Protein AF-A0A662E9Q4-F1 (afdb_monomer_lite)

Foldseek 3Di:
DDDPPPDDDDDDCVVVVVVVVVVVVCCVVCVVVVVVVVLVVQQVVCVVVVQHRDNDRPDDDDD

Sequence (63 aa):
MESKDAGRSRPSIWPFVLALLPYLLLVRRFYFVTDDAFISFRYAKNLAAGLGLRYNVGVEPPV

Radius of gyration: 25.32 Å; chains: 1; bounding box: 36×39×72 Å

Secondary structure (DSSP, 8-state):
--------PPPPSHHHHHHHHHHHHHHHHHHHHHHHHHHHHHHHHHHHTTS-S-SSTTSPPP-

Structure (mmCIF, N/CA/C/O backbone):
data_AF-A0A662E9Q4-F1
#
_entry.id   AF-A0A662E9Q4-F1
#
loop_
_atom_site.group_PDB
_atom_site.id
_atom_site.type_symbol
_atom_site.label_atom_id
_atom_site.label_alt_id
_atom_site.label_comp_id
_atom_site.label_asym_id
_atom_site.label_entity_id
_atom_site.label_seq_id
_atom_site.pdbx_PDB_ins_code
_atom_site.Cartn_x
_atom_site.Cartn_y
_atom_site.Cartn_z
_atom_site.occupancy
_atom_site.B_iso_or_equiv
_atom_site.auth_seq_id
_atom_site.auth_comp_id
_atom_site.auth_asym_id
_atom_site.auth_atom_id
_atom_site.pdbx_PDB_model_num
ATOM 1 N N . MET A 1 1 ? -21.100 -29.310 48.208 1.00 49.34 1 MET A N 1
ATOM 2 C CA . MET A 1 1 ? -20.700 -29.129 46.796 1.00 49.34 1 MET A CA 1
ATOM 3 C C . MET A 1 1 ? -20.610 -27.636 46.561 1.00 49.34 1 MET A C 1
ATOM 5 O O . MET A 1 1 ? -21.620 -26.988 46.338 1.00 49.34 1 MET A O 1
ATOM 9 N N . GLU A 1 2 ? -19.423 -27.081 46.783 1.00 53.72 2 GLU A N 1
ATOM 10 C CA . GLU A 1 2 ? -19.178 -25.642 46.724 1.00 53.72 2 GLU A CA 1
ATOM 11 C C . GLU A 1 2 ? -19.061 -25.216 45.257 1.00 53.72 2 GLU A C 1
ATOM 13 O O . GLU A 1 2 ? -18.214 -25.719 44.518 1.00 53.72 2 GLU A O 1
ATOM 18 N N . SER A 1 3 ? -19.985 -24.358 44.828 1.00 60.94 3 SER A N 1
ATOM 19 C CA . SER A 1 3 ? -20.075 -23.806 43.476 1.00 60.94 3 SER A CA 1
ATOM 20 C C . SER A 1 3 ? -18.847 -22.932 43.200 1.00 60.94 3 SER A C 1
ATOM 22 O O . SER A 1 3 ? -18.787 -21.770 43.599 1.00 60.94 3 SER A O 1
ATOM 24 N N . LYS A 1 4 ? -17.856 -23.513 42.519 1.00 60.06 4 LYS A N 1
ATOM 25 C CA . LYS A 1 4 ? -16.540 -22.932 42.218 1.00 60.06 4 LYS A CA 1
ATOM 26 C C . LYS A 1 4 ? -16.550 -22.023 40.981 1.00 60.06 4 LYS A C 1
ATOM 28 O O . LYS A 1 4 ? -15.538 -21.901 40.297 1.00 60.06 4 LYS A O 1
ATOM 33 N N . ASP A 1 5 ? -17.666 -21.355 40.717 1.00 63.12 5 ASP A N 1
ATOM 34 C CA . ASP A 1 5 ? -17.794 -20.387 39.625 1.00 63.12 5 ASP A CA 1
ATOM 35 C C . ASP A 1 5 ? -17.425 -18.983 40.122 1.00 63.12 5 ASP A C 1
ATOM 37 O O . ASP A 1 5 ? -18.181 -18.017 40.039 1.00 63.12 5 ASP A O 1
ATOM 41 N N . ALA A 1 6 ? -16.226 -18.874 40.697 1.00 63.72 6 ALA A N 1
ATOM 42 C CA . ALA A 1 6 ? -15.654 -17.604 41.103 1.00 63.72 6 ALA A CA 1
ATOM 43 C C . ALA A 1 6 ? -15.177 -16.824 39.863 1.00 63.72 6 ALA A C 1
ATOM 45 O O . ALA A 1 6 ? -14.186 -17.175 39.226 1.00 63.72 6 ALA A O 1
ATOM 46 N N . GLY A 1 7 ? -15.874 -15.730 39.547 1.00 65.00 7 GLY A N 1
ATOM 47 C CA . GLY A 1 7 ? -15.242 -14.514 39.024 1.00 65.00 7 GLY A CA 1
ATOM 48 C C . GLY A 1 7 ? -14.703 -14.544 37.591 1.00 65.00 7 GLY A C 1
ATOM 49 O O . GLY A 1 7 ? -13.579 -14.103 37.356 1.00 65.00 7 GLY A O 1
ATOM 50 N N . ARG A 1 8 ? -15.484 -14.986 36.596 1.00 75.12 8 ARG A N 1
ATOM 51 C CA . ARG A 1 8 ? -15.114 -14.746 35.189 1.00 75.12 8 ARG A CA 1
ATOM 52 C C . ARG A 1 8 ? -15.379 -13.284 34.805 1.00 75.12 8 ARG A C 1
ATOM 54 O O . ARG A 1 8 ? -16.479 -12.928 34.388 1.00 75.12 8 ARG A O 1
ATOM 61 N N . SER A 1 9 ? -14.359 -12.440 34.940 1.00 78.62 9 SER A N 1
ATOM 62 C CA . SER A 1 9 ? -14.366 -11.050 34.472 1.00 78.62 9 SER A CA 1
ATOM 63 C C . SER A 1 9 ? -14.598 -10.999 32.961 1.00 78.62 9 SER A C 1
ATOM 65 O O . SER A 1 9 ? -13.893 -11.660 32.196 1.00 78.62 9 SER A O 1
ATOM 67 N N . ARG A 1 10 ? -15.581 -10.211 32.510 1.00 82.44 10 ARG A N 1
ATOM 68 C CA . ARG A 1 10 ? -15.789 -9.973 31.076 1.00 82.44 10 ARG A CA 1
ATOM 69 C C . ARG A 1 10 ? -14.558 -9.265 30.496 1.00 82.44 10 ARG A C 1
ATOM 71 O O . ARG A 1 10 ? -14.098 -8.298 31.106 1.00 82.44 10 ARG A O 1
ATOM 78 N N . PRO A 1 11 ? -14.026 -9.712 29.346 1.00 83.62 11 PRO A N 1
ATOM 79 C CA . PRO A 1 11 ? -12.900 -9.035 28.724 1.00 83.62 11 PRO A CA 1
ATOM 80 C C . PRO A 1 11 ? -13.291 -7.599 28.360 1.00 83.62 11 PRO A C 1
ATOM 82 O O . PRO A 1 11 ? -14.365 -7.344 27.814 1.00 83.62 11 PRO A O 1
ATOM 85 N N . SER A 1 12 ? -12.412 -6.658 28.698 1.00 91.75 12 SER A N 1
ATOM 86 C CA . SER A 1 12 ? -12.575 -5.242 28.379 1.00 91.75 12 SER A CA 1
ATOM 87 C C . SER A 1 12 ? -12.311 -4.995 26.892 1.00 91.75 12 SER A C 1
ATOM 89 O O . SER A 1 12 ? -11.324 -5.484 26.347 1.00 91.75 12 SER A O 1
ATOM 91 N N . ILE A 1 13 ? -13.164 -4.198 26.243 1.00 94.38 13 ILE A N 1
ATOM 92 C CA . ILE A 1 13 ? -13.005 -3.800 24.833 1.00 94.38 13 ILE A CA 1
ATOM 93 C C . ILE A 1 13 ? -12.065 -2.601 24.656 1.00 94.38 13 ILE A C 1
ATOM 95 O O . ILE A 1 13 ? -11.615 -2.316 23.550 1.00 94.38 13 ILE A O 1
ATOM 99 N N . TRP A 1 14 ? -11.756 -1.893 25.742 1.00 95.44 14 TRP A N 1
ATOM 100 C CA . TRP A 1 14 ? -10.987 -0.650 25.710 1.00 95.44 14 TRP A CA 1
ATOM 101 C C 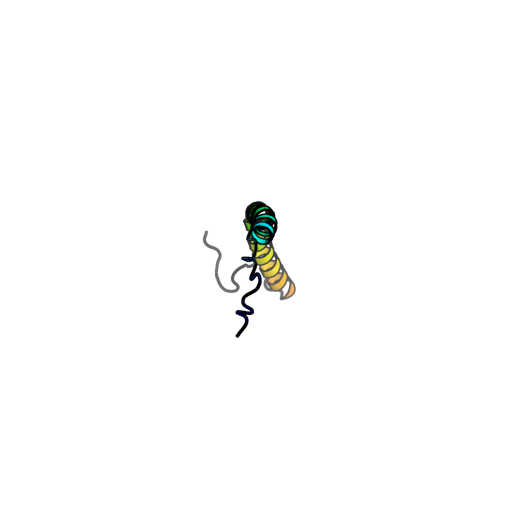. TRP A 1 14 ? -9.604 -0.764 25.058 1.00 95.44 14 TRP A C 1
ATOM 103 O O . TRP A 1 14 ? -9.264 0.143 24.302 1.00 95.44 14 TRP A O 1
ATOM 113 N N . PRO A 1 15 ? -8.826 -1.851 25.245 1.00 95.38 15 PRO A N 1
ATOM 114 C CA . PRO A 1 15 ? -7.558 -2.018 24.534 1.00 95.38 15 PRO A CA 1
ATOM 115 C C . PRO A 1 15 ? -7.741 -2.045 23.014 1.00 95.38 15 PRO A C 1
ATOM 117 O O . PRO A 1 15 ? -6.952 -1.453 22.284 1.00 95.38 15 PRO A O 1
ATOM 120 N N . PHE A 1 16 ? -8.818 -2.673 22.533 1.00 95.38 16 PHE A N 1
ATOM 121 C CA . PHE A 1 16 ? -9.134 -2.713 21.108 1.00 95.38 16 PHE A CA 1
ATOM 122 C C . PHE A 1 16 ? -9.547 -1.341 20.592 1.00 95.38 16 PHE A C 1
ATOM 124 O O . PHE A 1 16 ? -9.099 -0.947 19.524 1.00 95.38 16 PHE A O 1
ATOM 131 N N . VAL A 1 17 ? -10.342 -0.585 21.354 1.00 95.31 17 VAL A N 1
ATOM 132 C CA . VAL A 1 17 ? -10.718 0.790 20.987 1.00 95.31 17 VAL A CA 1
ATOM 133 C C . VAL A 1 17 ? -9.480 1.690 20.917 1.00 95.31 17 VAL A C 1
ATOM 135 O O . VAL A 1 17 ? -9.297 2.409 19.935 1.00 95.31 17 VAL A O 1
ATOM 138 N N . LEU A 1 18 ? -8.600 1.601 21.919 1.00 96.56 18 LEU A N 1
ATOM 139 C CA . LEU A 1 18 ? -7.345 2.353 21.984 1.00 96.56 18 LEU A CA 1
ATOM 140 C C . LEU A 1 18 ? -6.371 1.991 20.858 1.00 96.56 18 LEU A C 1
ATOM 142 O O . LEU A 1 18 ? -5.633 2.861 20.413 1.00 96.56 18 LEU A O 1
ATOM 146 N N . ALA A 1 19 ? -6.371 0.744 20.382 1.00 96.00 19 ALA A N 1
ATOM 147 C CA . ALA A 1 19 ? -5.552 0.322 19.247 1.00 96.00 19 ALA A CA 1
ATOM 148 C C . ALA A 1 19 ? -6.186 0.683 17.892 1.00 96.00 19 ALA A C 1
ATOM 150 O O . ALA A 1 19 ? -5.498 1.123 16.970 1.00 96.00 19 ALA A O 1
ATOM 151 N N . LEU A 1 20 ? -7.503 0.521 17.762 1.00 97.31 20 LEU A N 1
ATOM 152 C CA . LEU A 1 20 ? -8.221 0.702 16.503 1.00 97.31 20 LEU A CA 1
ATOM 153 C C . LEU A 1 20 ? -8.285 2.174 16.093 1.00 97.31 20 LEU A C 1
ATOM 155 O O . LEU A 1 20 ? -8.13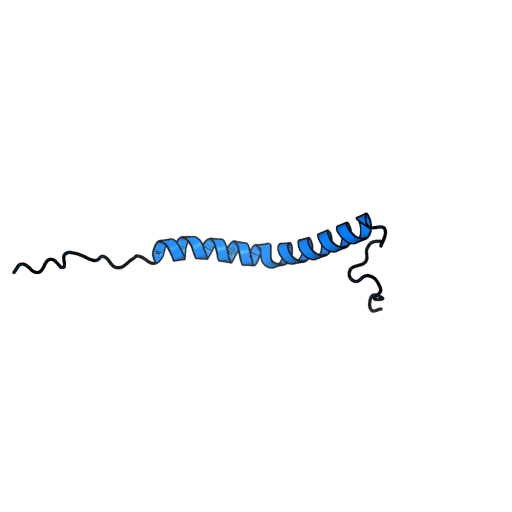4 2.490 14.917 1.00 97.31 20 LEU A O 1
ATOM 159 N N . LEU A 1 21 ? -8.478 3.083 17.046 1.00 96.62 21 LEU A N 1
ATOM 160 C CA . LEU A 1 21 ? -8.616 4.508 16.758 1.00 96.62 21 LEU A CA 1
ATOM 161 C C . LEU A 1 21 ? -7.368 5.127 16.085 1.00 96.62 21 LEU A C 1
ATOM 163 O O . LEU A 1 21 ? -7.521 5.705 15.006 1.00 96.62 21 LEU A O 1
ATOM 167 N N . PRO A 1 22 ? -6.134 4.982 16.613 1.00 96.75 22 PRO A N 1
ATOM 168 C CA . PRO A 1 22 ? -4.936 5.459 15.922 1.00 96.75 22 PRO A CA 1
ATOM 169 C C . PRO A 1 22 ? -4.680 4.701 14.615 1.00 96.75 22 PRO A C 1
ATOM 171 O O . PRO A 1 22 ? -4.260 5.318 13.637 1.00 96.75 22 PRO A O 1
ATOM 174 N N . TYR A 1 23 ? -4.984 3.400 14.553 1.00 95.38 23 TYR A N 1
ATOM 175 C CA . TYR A 1 23 ? -4.866 2.627 13.315 1.00 95.38 23 TYR A CA 1
ATOM 176 C C . TYR A 1 23 ? -5.746 3.202 12.196 1.00 95.38 23 TYR A C 1
ATOM 178 O O . TYR A 1 23 ? -5.256 3.442 11.095 1.00 95.38 23 TYR A O 1
ATOM 186 N N . LEU A 1 24 ? -7.015 3.510 12.476 1.00 95.25 24 LEU A N 1
ATOM 187 C CA . LEU A 1 24 ? -7.926 4.104 11.493 1.00 95.25 24 LEU A CA 1
ATOM 188 C C . LEU A 1 24 ? -7.471 5.497 11.038 1.00 95.25 24 LEU A C 1
ATOM 190 O O . LEU A 1 24 ? -7.606 5.831 9.860 1.00 95.25 24 LEU A O 1
ATOM 194 N N . LEU A 1 25 ? -6.898 6.303 11.938 1.00 95.00 25 LEU A N 1
ATOM 195 C CA . LEU A 1 25 ? -6.318 7.602 11.582 1.00 95.00 25 LEU A CA 1
ATOM 196 C C . LEU A 1 25 ? -5.118 7.449 10.639 1.00 95.00 25 LEU A C 1
ATOM 198 O O . LEU A 1 25 ? -5.014 8.194 9.662 1.00 95.00 25 LEU A O 1
ATOM 202 N N . LEU A 1 26 ? -4.247 6.469 10.894 1.00 93.75 26 LEU A N 1
ATOM 203 C CA . LEU A 1 26 ? -3.127 6.144 10.011 1.00 93.75 26 LEU A CA 1
ATOM 204 C C . LEU A 1 26 ? -3.627 5.649 8.652 1.00 93.75 26 LEU A C 1
ATOM 206 O O . LEU A 1 26 ? -3.216 6.193 7.632 1.00 93.75 26 LEU A O 1
ATOM 210 N N . VAL A 1 27 ? -4.567 4.702 8.621 1.00 91.81 27 VAL A N 1
ATOM 211 C CA . VAL A 1 27 ? -5.172 4.222 7.368 1.00 91.81 27 VAL A CA 1
ATOM 212 C C . VAL A 1 27 ? -5.750 5.389 6.574 1.00 91.81 27 VAL A C 1
ATOM 214 O O . VAL A 1 27 ? -5.414 5.549 5.407 1.00 91.81 27 VAL A O 1
ATOM 217 N N . ARG A 1 28 ? -6.535 6.275 7.199 1.00 91.00 28 ARG A N 1
ATOM 218 C CA . ARG A 1 28 ? -7.075 7.465 6.523 1.00 91.00 28 ARG A CA 1
ATOM 219 C C . ARG A 1 28 ? -5.970 8.382 5.992 1.00 91.00 28 ARG A C 1
ATOM 221 O O . ARG A 1 28 ? -6.110 8.929 4.901 1.00 91.00 28 ARG A O 1
ATOM 228 N N . ARG A 1 29 ? -4.896 8.596 6.757 1.00 90.62 29 ARG A N 1
ATOM 229 C CA . ARG A 1 29 ? -3.799 9.495 6.367 1.00 90.62 29 ARG A CA 1
ATOM 230 C C . ARG A 1 29 ? -2.948 8.929 5.230 1.00 90.62 29 ARG A C 1
ATOM 232 O O . ARG A 1 29 ? -2.445 9.715 4.426 1.00 90.62 29 ARG A O 1
ATOM 239 N N . PHE A 1 30 ? -2.789 7.608 5.193 1.00 87.25 30 PHE A N 1
ATOM 240 C CA . PHE A 1 30 ? -1.868 6.891 4.312 1.00 87.25 30 PHE A CA 1
ATOM 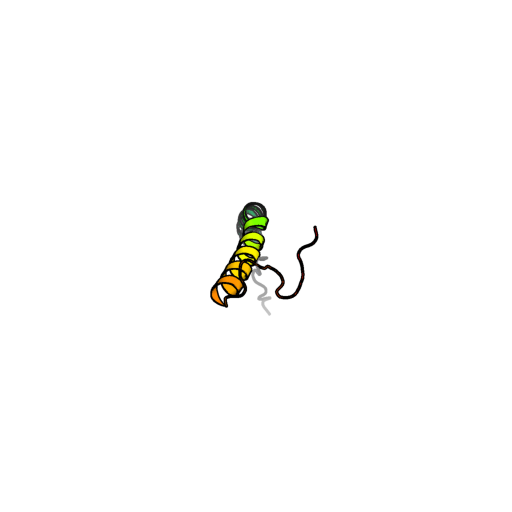241 C C . PHE A 1 30 ? -2.558 6.053 3.230 1.00 87.25 30 PHE A C 1
ATOM 243 O O . PHE A 1 30 ? -1.851 5.400 2.469 1.00 87.25 30 PHE A O 1
ATOM 250 N N . TYR A 1 31 ? -3.891 6.101 3.103 1.00 83.31 31 TYR A N 1
ATOM 251 C CA . TYR A 1 31 ? -4.636 5.274 2.140 1.00 83.31 31 TYR A CA 1
ATOM 252 C C . TYR A 1 31 ? -4.094 5.401 0.706 1.00 83.31 31 TYR A C 1
ATOM 254 O O . TYR A 1 31 ? -4.029 4.419 -0.018 1.00 83.31 31 TYR A O 1
ATOM 262 N N . PHE A 1 32 ? -3.645 6.601 0.331 1.00 76.88 32 PHE A N 1
ATOM 263 C CA . PHE A 1 32 ? -3.106 6.906 -0.993 1.00 76.88 32 PHE A CA 1
ATOM 264 C C . PHE A 1 32 ? -1.637 6.482 -1.177 1.00 76.88 32 PHE A C 1
ATOM 266 O O . PHE A 1 32 ? -1.205 6.178 -2.282 1.00 76.88 32 PHE A O 1
ATOM 273 N N . VAL A 1 33 ? -0.854 6.420 -0.093 1.00 79.19 33 VAL A N 1
ATOM 274 C CA . VAL A 1 33 ? 0.588 6.114 -0.162 1.00 79.19 33 VAL A CA 1
ATOM 275 C C . VAL A 1 33 ? 0.830 4.670 -0.598 1.00 79.19 33 VAL A C 1
ATOM 277 O O . VAL A 1 33 ? 1.801 4.391 -1.299 1.00 79.19 33 VAL A O 1
ATOM 280 N N . THR A 1 34 ? -0.049 3.748 -0.203 1.00 72.38 34 THR A N 1
ATOM 281 C CA . THR A 1 34 ? 0.051 2.337 -0.594 1.00 72.38 34 THR A CA 1
ATOM 282 C C . THR A 1 34 ? -0.156 2.148 -2.100 1.00 72.38 34 THR A C 1
ATOM 284 O O . THR A 1 34 ? 0.609 1.410 -2.725 1.00 72.38 34 THR A O 1
ATOM 287 N N . ASP A 1 35 ? -1.118 2.859 -2.690 1.00 71.75 35 ASP A N 1
ATOM 288 C CA . ASP A 1 35 ? -1.416 2.783 -4.124 1.00 71.75 35 ASP A CA 1
ATOM 289 C C . ASP A 1 35 ? -0.304 3.424 -4.967 1.00 71.75 35 ASP A C 1
ATOM 291 O O . ASP A 1 35 ? 0.181 2.817 -5.928 1.00 71.75 35 ASP A O 1
ATOM 295 N N . ASP A 1 36 ? 0.184 4.598 -4.560 1.00 77.31 36 ASP A N 1
ATOM 296 C CA .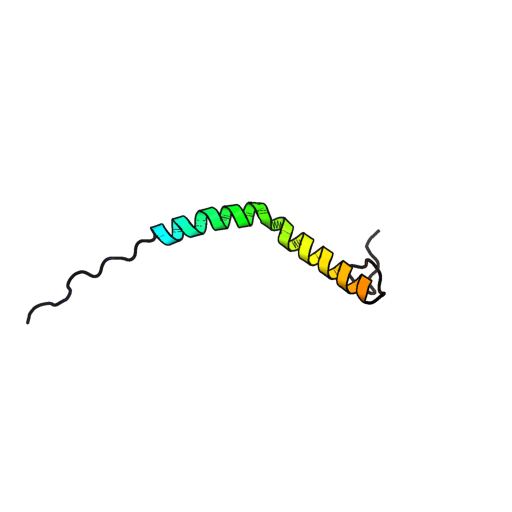 ASP A 1 36 ? 1.295 5.281 -5.234 1.00 77.31 36 ASP A CA 1
ATOM 297 C C . ASP A 1 36 ? 2.592 4.463 -5.197 1.00 77.31 36 ASP A C 1
ATOM 299 O O . ASP A 1 36 ? 3.333 4.401 -6.188 1.00 77.31 36 ASP A O 1
ATOM 303 N N . ALA A 1 37 ? 2.865 3.790 -4.074 1.00 82.25 37 ALA A N 1
ATOM 304 C CA . ALA A 1 37 ? 4.020 2.910 -3.948 1.00 82.25 37 ALA A CA 1
ATOM 305 C C . ALA A 1 37 ? 3.903 1.709 -4.897 1.00 82.25 37 ALA A C 1
ATOM 307 O O . ALA A 1 37 ? 4.865 1.382 -5.595 1.00 82.25 37 ALA A O 1
ATOM 308 N N . PHE A 1 38 ? 2.723 1.085 -4.985 1.00 85.44 38 PHE A N 1
ATOM 309 C CA . PHE A 1 38 ? 2.479 -0.014 -5.919 1.00 85.44 38 PHE A CA 1
ATOM 310 C C . PHE A 1 38 ? 2.698 0.412 -7.380 1.00 85.44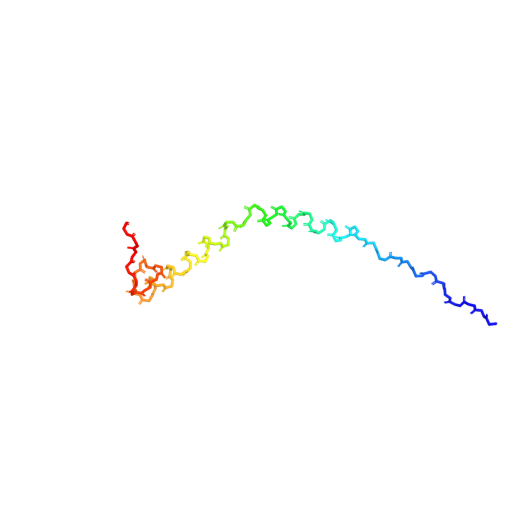 38 PHE A C 1
ATOM 312 O O . PHE A 1 38 ? 3.409 -0.276 -8.124 1.00 85.44 38 PHE A O 1
ATOM 319 N N . ILE A 1 39 ? 2.152 1.565 -7.783 1.00 88.12 39 ILE A N 1
ATOM 320 C CA . ILE A 1 39 ? 2.334 2.121 -9.132 1.00 88.12 39 ILE A CA 1
ATOM 321 C C . ILE A 1 39 ? 3.822 2.386 -9.407 1.00 88.12 39 ILE A C 1
ATOM 323 O O . ILE A 1 39 ? 4.352 1.942 -10.431 1.00 88.12 39 ILE A O 1
ATOM 327 N N . SER A 1 40 ? 4.518 3.036 -8.472 1.00 91.12 40 SER A N 1
ATOM 328 C CA . SER A 1 40 ? 5.939 3.384 -8.598 1.00 91.12 40 SER A CA 1
ATOM 329 C C . SER A 1 40 ? 6.839 2.152 -8.707 1.00 91.12 40 SER A C 1
ATOM 331 O O . SER A 1 40 ? 7.691 2.085 -9.595 1.00 91.12 40 SER A O 1
ATOM 333 N N . PHE A 1 41 ? 6.631 1.134 -7.865 1.00 93.00 41 PHE A N 1
ATOM 334 C CA . PHE A 1 41 ? 7.4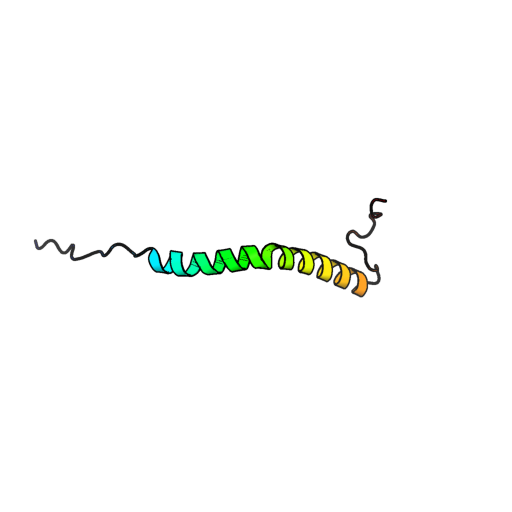15 -0.103 -7.921 1.00 93.00 41 PHE A CA 1
ATOM 335 C C . PHE A 1 41 ? 7.194 -0.873 -9.218 1.00 93.00 41 PHE A C 1
ATOM 337 O O . PHE A 1 41 ? 8.134 -1.459 -9.760 1.00 93.00 41 PHE A O 1
ATOM 344 N N . ARG A 1 42 ? 5.974 -0.849 -9.757 1.00 92.12 42 ARG A N 1
ATOM 345 C CA . ARG A 1 42 ? 5.679 -1.479 -11.043 1.00 92.12 42 ARG A CA 1
ATOM 346 C C . ARG A 1 42 ? 6.397 -0.782 -12.199 1.00 92.12 42 ARG A C 1
ATOM 348 O O . ARG A 1 42 ? 6.996 -1.466 -13.029 1.00 92.12 42 ARG A O 1
ATOM 355 N N . TYR A 1 43 ? 6.403 0.550 -12.223 1.00 94.50 43 TYR A N 1
ATOM 356 C CA . TYR A 1 43 ? 7.195 1.313 -13.189 1.00 94.50 43 TYR A CA 1
ATOM 357 C C . TYR A 1 43 ? 8.696 1.054 -13.035 1.00 94.50 43 TYR A C 1
ATOM 359 O O . TYR A 1 43 ? 9.368 0.801 -14.032 1.00 94.50 43 TYR A O 1
ATOM 367 N N . ALA A 1 44 ? 9.214 1.045 -11.803 1.00 95.19 44 ALA A N 1
ATOM 368 C CA . ALA A 1 44 ? 10.624 0.770 -11.528 1.00 95.19 44 ALA A CA 1
ATOM 369 C C . ALA A 1 44 ? 11.041 -0.631 -12.005 1.00 95.19 44 ALA A C 1
ATOM 371 O O . ALA A 1 44 ? 12.076 -0.781 -12.652 1.00 95.19 44 ALA A O 1
ATOM 372 N N . LYS A 1 45 ? 10.207 -1.651 -11.760 1.00 95.38 45 LYS A N 1
ATOM 373 C CA . LYS A 1 45 ? 10.415 -3.018 -12.260 1.00 95.38 45 LYS A CA 1
ATOM 374 C C . LYS A 1 45 ? 10.478 -3.059 -13.788 1.00 95.38 45 LYS A C 1
ATOM 376 O O . LYS A 1 45 ? 11.375 -3.687 -14.344 1.00 95.38 45 LYS A O 1
ATOM 381 N N . ASN A 1 46 ? 9.534 -2.408 -14.465 1.00 95.62 46 ASN A N 1
ATOM 382 C CA . ASN A 1 46 ? 9.483 -2.411 -15.927 1.00 95.62 46 ASN A CA 1
ATOM 383 C C . ASN A 1 46 ? 10.653 -1.627 -16.536 1.00 95.62 46 ASN A C 1
ATOM 385 O O . ASN A 1 46 ? 11.226 -2.062 -17.535 1.00 95.62 46 ASN A O 1
ATOM 389 N N . LEU A 1 47 ? 11.070 -0.537 -15.891 1.00 96.38 47 LEU A N 1
ATOM 390 C CA . LEU A 1 47 ? 12.266 0.207 -16.266 1.00 96.38 47 LEU A CA 1
ATOM 391 C C . LEU A 1 47 ? 13.529 -0.651 -16.113 1.00 96.38 47 LEU A C 1
ATOM 393 O O . LEU A 1 47 ? 14.315 -0.735 -17.053 1.00 96.38 47 LEU A O 1
ATOM 397 N N . ALA A 1 48 ? 13.693 -1.339 -14.979 1.00 96.88 48 ALA A N 1
ATOM 398 C CA . ALA A 1 48 ? 14.825 -2.235 -14.729 1.00 96.88 48 ALA A CA 1
ATOM 399 C C . ALA A 1 48 ? 14.886 -3.415 -15.717 1.00 96.88 48 ALA A C 1
ATOM 401 O O . ALA A 1 48 ? 15.968 -3.899 -16.035 1.00 96.88 48 ALA A O 1
ATOM 402 N N . ALA A 1 49 ? 13.736 -3.851 -16.238 1.00 96.06 49 ALA A N 1
ATOM 403 C CA . ALA A 1 49 ? 13.635 -4.873 -17.278 1.00 96.06 49 ALA A CA 1
ATOM 404 C C . ALA A 1 49 ? 13.852 -4.339 -18.713 1.00 96.06 49 ALA A C 1
ATOM 406 O O . ALA A 1 49 ? 13.720 -5.102 -19.667 1.00 96.06 49 ALA A O 1
ATOM 407 N N . GLY A 1 50 ? 14.142 -3.044 -18.893 1.00 95.81 50 GLY A N 1
ATOM 408 C CA . GLY A 1 50 ? 14.342 -2.427 -20.211 1.00 95.81 50 GLY A CA 1
ATOM 409 C C . GLY A 1 50 ? 13.052 -2.141 -20.993 1.00 95.81 50 GLY A C 1
ATOM 410 O O . GLY A 1 50 ? 13.110 -1.809 -22.173 1.00 95.81 50 GLY A O 1
ATOM 411 N N . LEU A 1 51 ? 11.883 -2.240 -20.354 1.00 94.44 51 LEU A N 1
ATOM 412 C CA . LEU A 1 51 ? 10.567 -2.043 -20.984 1.00 94.44 51 LEU A CA 1
ATOM 413 C C . LEU A 1 51 ? 10.092 -0.577 -20.927 1.00 94.44 51 LEU A C 1
ATOM 415 O O . LEU A 1 51 ? 9.069 -0.221 -21.518 1.00 94.44 51 LEU A O 1
ATOM 419 N N . GLY A 1 52 ? 10.841 0.270 -20.213 1.00 90.94 52 GLY A N 1
ATOM 420 C CA . GLY A 1 52 ? 10.555 1.688 -20.010 1.00 90.94 52 GLY A CA 1
ATOM 421 C C . GLY A 1 52 ? 9.519 1.963 -18.918 1.00 90.94 52 GLY A C 1
ATOM 422 O O . GLY A 1 52 ? 9.059 1.064 -18.209 1.00 90.94 52 GLY A O 1
ATOM 423 N N . LEU A 1 53 ? 9.138 3.237 -18.787 1.00 91.81 53 LEU A N 1
ATOM 424 C CA . LEU A 1 53 ? 8.109 3.691 -17.849 1.00 91.81 53 LEU A CA 1
ATOM 425 C C . LEU A 1 53 ? 6.712 3.357 -18.389 1.00 91.81 53 LEU A C 1
ATOM 427 O O . LEU A 1 53 ? 5.964 4.231 -18.816 1.00 91.81 53 LEU A O 1
ATOM 431 N N . ARG A 1 54 ? 6.361 2.069 -18.391 1.00 89.75 54 ARG A N 1
ATOM 432 C CA . ARG A 1 54 ? 5.036 1.574 -18.788 1.00 89.75 54 ARG A CA 1
ATOM 433 C C . ARG A 1 54 ? 4.347 0.898 -17.615 1.00 89.75 54 ARG A C 1
ATOM 435 O O . ARG A 1 54 ? 4.959 0.071 -16.945 1.00 89.75 54 ARG A O 1
ATOM 442 N N . TYR A 1 55 ? 3.064 1.187 -17.402 1.00 87.06 55 TYR A N 1
ATOM 443 C CA . TYR A 1 55 ? 2.277 0.485 -16.388 1.00 87.06 55 TYR A CA 1
ATOM 444 C C . TYR A 1 55 ? 1.864 -0.910 -16.882 1.00 87.06 55 TYR A C 1
ATOM 446 O O . TYR A 1 55 ? 2.193 -1.926 -16.264 1.00 87.06 55 TYR A O 1
ATOM 454 N N . ASN A 1 56 ? 1.203 -0.978 -18.041 1.00 89.00 56 ASN A N 1
ATOM 455 C CA . ASN A 1 56 ? 0.860 -2.222 -18.730 1.00 89.00 56 ASN A CA 1
ATOM 456 C C . ASN A 1 56 ? 1.759 -2.390 -19.960 1.00 89.00 56 ASN A C 1
ATOM 458 O O . ASN A 1 56 ? 1.691 -1.614 -20.909 1.00 89.00 56 ASN A O 1
ATOM 462 N N . VAL A 1 57 ? 2.627 -3.397 -19.936 1.00 89.69 57 VAL A N 1
ATOM 463 C CA . VAL A 1 57 ? 3.499 -3.716 -21.073 1.00 89.69 57 VAL A CA 1
ATOM 464 C C . VAL A 1 57 ? 2.634 -4.286 -22.200 1.00 89.69 57 VAL A C 1
ATOM 466 O O . VAL A 1 57 ? 1.782 -5.130 -21.946 1.00 89.69 57 VAL A O 1
ATOM 469 N N . GLY A 1 58 ? 2.833 -3.812 -23.431 1.00 88.81 58 GLY A N 1
ATOM 470 C CA . GLY A 1 58 ? 2.049 -4.247 -24.594 1.00 88.81 58 GLY A CA 1
ATOM 471 C C . GLY A 1 58 ? 0.658 -3.615 -24.722 1.00 88.81 58 GLY A C 1
ATOM 472 O O . GLY A 1 58 ? -0.033 -3.895 -25.693 1.00 88.81 58 GLY A O 1
ATOM 473 N N . VAL A 1 59 ? 0.256 -2.748 -23.788 1.00 90.12 59 VAL A N 1
ATOM 474 C CA . VAL A 1 59 ? -0.980 -1.961 -23.885 1.00 90.12 59 VAL A CA 1
ATOM 475 C C . VAL A 1 59 ? -0.601 -0.511 -24.148 1.00 90.12 59 VAL A C 1
ATOM 477 O O . VAL A 1 59 ? 0.255 0.043 -23.452 1.00 90.12 59 VAL A O 1
ATOM 480 N N . GLU A 1 60 ? -1.211 0.100 -25.159 1.00 84.50 60 GLU A N 1
ATOM 481 C CA . GLU A 1 60 ? -1.060 1.535 -25.369 1.00 84.50 60 GLU A CA 1
ATOM 482 C C . GLU A 1 60 ? -1.835 2.303 -24.293 1.00 84.50 60 GLU A C 1
ATOM 484 O O . GLU A 1 60 ? -2.971 1.938 -23.975 1.00 84.50 60 GLU A O 1
ATOM 489 N N . PRO A 1 61 ? -1.226 3.331 -23.680 1.00 77.44 61 PRO A N 1
ATOM 490 C CA . PRO A 1 61 ? -1.952 4.182 -22.758 1.00 77.44 61 PRO A CA 1
ATOM 491 C C . PRO A 1 61 ? -3.095 4.885 -23.509 1.00 77.44 61 PRO A C 1
ATOM 493 O O . PRO A 1 61 ? -2.893 5.301 -24.651 1.00 77.44 61 PRO A O 1
ATOM 496 N N . PRO A 1 62 ? -4.287 5.004 -22.897 1.00 78.81 62 PRO A N 1
ATOM 497 C CA . PRO A 1 62 ? -5.378 5.759 -23.497 1.00 78.81 62 PRO A CA 1
ATOM 498 C C . PRO A 1 62 ? -4.927 7.206 -23.737 1.00 78.81 62 PRO A C 1
ATOM 500 O O . PRO A 1 62 ? -4.238 7.782 -22.891 1.00 78.81 62 PRO A O 1
ATOM 503 N N . VAL A 1 63 ? -5.292 7.745 -24.903 1.00 77.19 63 VAL A N 1
ATOM 504 C CA . VAL A 1 63 ? -5.069 9.149 -25.286 1.00 77.19 63 VAL A CA 1
ATOM 505 C C . VAL A 1 63 ? -6.155 10.060 -24.737 1.00 77.19 63 VAL A C 1
ATOM 507 O O . VAL A 1 63 ? -7.321 9.607 -24.661 1.00 77.19 63 VAL A O 1
#

pLDDT: mean 85.95, std 11.72, range [49.34, 97.31]